Protein AF-A0A0F8X954-F1 (afdb_monomer_lite)

Organism: NCBI:txid412755

Secondary structure (DSSP, 8-state):
-EEEEEEEEEETTEEEEEEEEEETT-TTSPPEEEEEEE--TT-TTHHHHHHHHHHHHHHHT---SSS--GGGTTT-EE--EEEEEESSTTS--EEEEEEPPPPGGGS--

Foldseek 3Di:
DWFWQWDWDDDPNWIWIWIWIDDPPCNPDHTATDIQTADDPPRPCHVVSVQSNVLVCVQQVFDQPVHGDSVSRGGGDGDWDWDWDDPPPPPPDIHTDTDGDHDPVPPVD

Structure (mmCIF, N/CA/C/O backbone):
data_AF-A0A0F8X954-F1
#
_entry.id   AF-A0A0F8X954-F1
#
loop_
_atom_site.group_PDB
_atom_site.id
_atom_site.type_symbol
_atom_site.label_atom_id
_atom_site.label_alt_id
_atom_site.label_comp_id
_atom_site.label_asym_id
_atom_site.label_entity_id
_atom_site.label_seq_id
_atom_site.pdbx_PDB_ins_code
_atom_site.Cartn_x
_atom_site.Cartn_y
_atom_site.Cartn_z
_atom_site.occupancy
_atom_site.B_iso_or_equiv
_atom_site.auth_seq_id
_atom_site.auth_comp_id
_atom_site.auth_asym_id
_atom_site.auth_atom_id
_atom_site.pdbx_PDB_model_num
ATOM 1 N N . LEU A 1 1 ? -5.520 -5.648 13.813 1.00 54.00 1 LEU A N 1
ATOM 2 C CA . LEU A 1 1 ? -4.819 -6.390 12.730 1.00 54.00 1 LEU A CA 1
ATOM 3 C C . LEU A 1 1 ? -5.342 -5.888 11.392 1.00 54.00 1 LEU A C 1
ATOM 5 O O . LEU A 1 1 ? -6.480 -5.471 11.356 1.00 54.00 1 LEU A O 1
ATOM 9 N N . CYS A 1 2 ? -4.530 -5.833 10.343 1.00 60.03 2 CYS A N 1
ATOM 10 C CA . CYS A 1 2 ? -4.892 -5.140 9.099 1.00 60.03 2 CYS A CA 1
ATOM 11 C C . CYS A 1 2 ? -5.534 -6.096 8.075 1.00 60.03 2 CYS A C 1
ATOM 13 O O . CYS A 1 2 ? -4.891 -7.093 7.783 1.00 60.03 2 CYS A O 1
ATOM 15 N N . ILE A 1 3 ? -6.732 -5.825 7.535 1.00 65.00 3 ILE A N 1
ATOM 16 C CA . ILE A 1 3 ? -7.341 -6.598 6.422 1.00 65.00 3 ILE A CA 1
ATOM 17 C C . ILE A 1 3 ? -7.280 -5.761 5.147 1.00 65.00 3 ILE A C 1
ATOM 19 O O . ILE A 1 3 ? -7.726 -4.618 5.174 1.00 65.00 3 ILE A O 1
ATOM 23 N N . ILE A 1 4 ? -6.743 -6.310 4.051 1.00 71.69 4 ILE A N 1
ATOM 24 C CA . ILE A 1 4 ? -6.594 -5.575 2.788 1.00 71.69 4 ILE A CA 1
ATOM 25 C C . ILE A 1 4 ? -7.704 -5.915 1.783 1.00 71.69 4 ILE A C 1
ATOM 27 O O . ILE A 1 4 ? -7.998 -7.083 1.536 1.00 71.69 4 ILE A O 1
ATOM 31 N N . VAL A 1 5 ? -8.233 -4.881 1.122 1.00 71.69 5 VAL A N 1
ATOM 32 C CA . VAL A 1 5 ? -8.852 -4.953 -0.216 1.00 71.69 5 VAL A CA 1
ATOM 33 C C . VAL A 1 5 ? -7.990 -4.148 -1.191 1.00 71.69 5 VAL A C 1
ATOM 35 O O . VAL A 1 5 ? -7.633 -3.014 -0.872 1.00 71.69 5 VAL A O 1
ATOM 38 N N . ALA A 1 6 ? -7.653 -4.702 -2.362 1.00 68.75 6 ALA A N 1
ATOM 39 C CA . ALA A 1 6 ? -6.751 -4.068 -3.327 1.00 68.75 6 ALA A CA 1
ATOM 40 C C . ALA A 1 6 ? -7.388 -3.853 -4.708 1.00 68.75 6 ALA A C 1
ATOM 42 O O . ALA A 1 6 ? -8.184 -4.668 -5.170 1.00 68.75 6 ALA A O 1
ATOM 43 N N . LYS A 1 7 ? -7.004 -2.767 -5.388 1.00 79.31 7 LYS A N 1
ATOM 44 C CA . LYS A 1 7 ? -7.282 -2.553 -6.817 1.00 79.31 7 LYS A CA 1
ATOM 45 C C . LYS A 1 7 ? -6.129 -1.824 -7.502 1.00 79.31 7 LYS A C 1
ATOM 47 O O . LYS A 1 7 ? -5.473 -0.985 -6.878 1.00 79.31 7 LYS A O 1
ATOM 52 N N . MET A 1 8 ? -5.937 -2.085 -8.794 1.00 75.88 8 MET A N 1
ATOM 53 C CA . MET A 1 8 ? -5.045 -1.270 -9.620 1.00 75.88 8 MET A CA 1
ATOM 54 C C . MET A 1 8 ? -5.617 0.138 -9.787 1.00 75.88 8 MET A C 1
ATOM 56 O O . MET A 1 8 ? -6.816 0.328 -10.000 1.00 75.88 8 MET A O 1
ATOM 60 N N . ASN A 1 9 ? -4.741 1.126 -9.674 1.00 75.81 9 ASN A N 1
ATOM 61 C CA . ASN A 1 9 ? -5.052 2.527 -9.875 1.00 75.81 9 ASN A CA 1
ATOM 62 C C . ASN A 1 9 ? -4.004 3.137 -10.805 1.00 75.81 9 ASN A C 1
ATOM 64 O O . ASN A 1 9 ? -2.822 3.211 -10.460 1.00 75.81 9 ASN A O 1
ATOM 68 N N . GLU A 1 10 ? -4.464 3.575 -11.971 1.00 71.31 10 GLU A N 1
ATOM 69 C CA . GLU A 1 10 ? -3.657 4.247 -12.980 1.00 71.31 10 GLU A CA 1
ATOM 70 C C . GLU A 1 10 ? -4.127 5.694 -13.096 1.00 71.31 10 GLU A C 1
ATOM 72 O O . GLU A 1 10 ? -5.293 5.970 -13.384 1.00 71.31 10 GLU A O 1
ATOM 77 N N . LYS A 1 11 ? -3.222 6.632 -12.823 1.00 72.12 11 LYS A N 1
ATOM 78 C CA . LYS A 1 11 ? -3.490 8.061 -12.973 1.00 72.12 11 LYS A CA 1
ATOM 79 C C . LYS A 1 11 ? -2.262 8.721 -13.576 1.00 72.12 11 LYS A C 1
ATOM 81 O O . LYS A 1 11 ? -1.189 8.644 -12.990 1.00 72.12 11 LYS A O 1
ATOM 86 N N . GLU A 1 12 ? -2.429 9.371 -14.729 1.00 62.06 12 GLU A N 1
ATOM 87 C CA . GLU A 1 12 ? -1.361 10.143 -15.390 1.00 62.06 12 GLU A CA 1
ATOM 88 C C . GLU A 1 12 ? -0.082 9.312 -15.644 1.00 62.06 12 GLU A C 1
ATOM 90 O O . GLU A 1 12 ? 1.025 9.777 -15.391 1.00 62.06 12 GLU A O 1
ATOM 95 N N . GLY A 1 13 ? -0.224 8.052 -16.079 1.00 65.38 13 GLY A N 1
ATOM 96 C CA . GLY A 1 13 ? 0.909 7.143 -16.323 1.00 65.38 13 GLY A CA 1
ATOM 97 C C . GLY A 1 13 ? 1.588 6.599 -15.058 1.00 65.38 13 GLY A C 1
ATOM 98 O O . GLY A 1 13 ? 2.560 5.857 -15.151 1.00 65.38 13 GLY A O 1
ATOM 99 N N . LYS A 1 14 ? 1.087 6.939 -13.861 1.00 73.38 14 LYS A N 1
ATOM 100 C CA . LYS A 1 14 ? 1.558 6.374 -12.593 1.00 73.38 14 LYS A CA 1
ATOM 101 C C . LYS A 1 14 ? 0.716 5.162 -12.228 1.00 73.38 14 LYS A C 1
ATOM 103 O O . LYS A 1 14 ? -0.502 5.276 -12.065 1.00 73.38 14 LYS A O 1
ATOM 108 N N . HIS A 1 15 ? 1.380 4.029 -12.031 1.00 83.25 15 HIS A N 1
ATOM 109 C CA . HIS A 1 15 ? 0.751 2.805 -11.554 1.00 83.25 15 HIS A CA 1
ATOM 110 C C . HIS A 1 15 ? 0.862 2.714 -10.033 1.00 83.25 15 HIS A C 1
ATOM 112 O O . HIS A 1 15 ? 1.917 2.933 -9.439 1.00 83.25 15 HIS A O 1
ATOM 118 N N . SER A 1 16 ? -0.253 2.401 -9.384 1.00 88.12 16 SER A N 1
ATOM 119 C CA . SER A 1 16 ? -0.295 2.178 -7.944 1.00 88.12 16 SER A CA 1
ATOM 120 C C . SER A 1 16 ? -1.288 1.083 -7.594 1.00 88.12 16 SER A C 1
ATOM 122 O O . SER A 1 16 ? -2.310 0.923 -8.262 1.00 88.12 16 SER A O 1
ATOM 124 N N . ILE A 1 17 ? -1.010 0.357 -6.518 1.00 88.44 17 ILE A N 1
ATOM 125 C CA . ILE A 1 17 ? -1.970 -0.558 -5.905 1.00 88.44 17 ILE A CA 1
ATOM 126 C C . ILE A 1 17 ? -2.625 0.200 -4.755 1.00 88.44 17 ILE A C 1
ATOM 128 O O . ILE A 1 17 ? -1.967 0.538 -3.769 1.00 88.44 17 ILE A O 1
ATOM 132 N N . MET A 1 18 ? -3.914 0.501 -4.887 1.00 89.75 18 MET A N 1
ATOM 133 C CA . MET A 1 18 ? -4.685 1.097 -3.800 1.00 89.75 18 MET A CA 1
ATOM 134 C C . MET A 1 18 ? -5.133 -0.017 -2.864 1.00 89.75 18 MET A C 1
ATOM 136 O O . MET A 1 18 ? -5.881 -0.897 -3.287 1.00 89.75 18 MET A O 1
ATOM 140 N N . THR A 1 19 ? -4.713 0.051 -1.604 1.00 88.56 19 THR A N 1
ATOM 141 C CA . THR A 1 19 ? -5.132 -0.859 -0.543 1.00 88.56 19 THR A CA 1
ATOM 142 C C . THR A 1 19 ? -6.009 -0.138 0.476 1.00 88.56 19 THR A C 1
ATOM 144 O O . THR A 1 19 ? -5.709 0.969 0.929 1.00 88.56 19 THR A O 1
ATOM 147 N N . VAL A 1 20 ? -7.128 -0.764 0.827 1.00 89.62 20 VAL A N 1
ATOM 148 C CA . VAL A 1 20 ? -7.987 -0.354 1.942 1.00 89.62 20 VAL A CA 1
ATOM 149 C C . VAL A 1 20 ? -7.688 -1.291 3.092 1.00 89.62 20 VAL A C 1
ATOM 151 O O . VAL A 1 20 ? -7.836 -2.499 2.933 1.00 89.62 20 VAL A O 1
ATOM 154 N N . ILE A 1 21 ? -7.223 -0.731 4.204 1.00 90.31 21 ILE A N 1
ATOM 155 C CA . ILE A 1 21 ? -6.771 -1.478 5.370 1.00 90.31 21 ILE A CA 1
ATOM 156 C C . ILE A 1 21 ? -7.736 -1.250 6.531 1.00 90.31 21 ILE A C 1
ATOM 158 O O . ILE A 1 21 ? -7.875 -0.127 7.015 1.00 90.31 21 ILE A O 1
ATOM 162 N N . GLU A 1 22 ? -8.363 -2.321 7.001 1.00 89.94 22 GLU A N 1
ATOM 163 C CA . GLU A 1 22 ? -9.264 -2.291 8.161 1.00 89.94 22 GLU A CA 1
ATOM 164 C C . GLU A 1 22 ? -8.524 -2.678 9.441 1.00 89.94 22 GLU A C 1
ATOM 166 O O . GLU A 1 22 ? -7.665 -3.560 9.408 1.00 89.94 22 GLU A O 1
ATOM 171 N N . VAL A 1 23 ? -8.862 -2.064 10.578 1.00 87.38 23 VAL A N 1
ATOM 172 C CA . VAL A 1 23 ? -8.281 -2.413 11.883 1.00 87.38 23 VAL A CA 1
ATOM 173 C C . VAL A 1 23 ? -9.179 -3.432 12.589 1.00 87.38 23 VAL A C 1
ATOM 175 O O . VAL A 1 23 ? -10.170 -3.094 13.222 1.00 87.38 23 VAL A O 1
ATOM 178 N N . GLU A 1 24 ? -8.815 -4.710 12.504 1.00 84.75 24 GLU A N 1
ATOM 179 C CA . GLU A 1 24 ? -9.508 -5.794 13.207 1.00 84.75 24 GLU A CA 1
ATOM 180 C C . GLU A 1 24 ? -9.569 -5.514 14.710 1.00 84.75 24 GLU A C 1
ATOM 182 O O . GLU A 1 24 ? -8.535 -5.242 15.332 1.00 84.75 24 GLU A O 1
ATOM 187 N N . GLY A 1 25 ? -10.775 -5.662 15.262 1.00 85.50 25 GLY A N 1
ATOM 188 C CA . GLY A 1 25 ? -11.102 -5.408 16.663 1.00 85.50 25 GLY A CA 1
ATOM 189 C C . GLY A 1 25 ? -11.654 -4.006 16.920 1.00 85.50 25 GLY A C 1
ATOM 190 O O . GLY A 1 25 ? -12.270 -3.805 17.957 1.00 85.50 25 GLY A O 1
ATOM 191 N N . GLU A 1 26 ? -11.503 -3.081 15.969 1.00 86.06 26 GLU A N 1
ATOM 192 C CA . GLU A 1 26 ? -11.854 -1.666 16.123 1.00 86.06 26 GLU A CA 1
ATOM 193 C C . GLU A 1 26 ? -12.811 -1.221 14.995 1.00 86.06 26 GLU A C 1
ATOM 195 O O . GLU A 1 26 ? -12.395 -0.524 14.068 1.00 86.06 26 GLU A O 1
ATOM 200 N N . PRO A 1 27 ? -14.095 -1.633 15.024 1.00 81.50 27 PRO A N 1
ATOM 201 C CA . PRO A 1 27 ? -15.047 -1.371 13.935 1.00 81.50 27 PRO A CA 1
ATOM 202 C C . PRO A 1 27 ? -15.377 0.117 13.747 1.00 81.50 27 PRO A C 1
ATOM 204 O O . PRO A 1 27 ? -15.833 0.513 12.678 1.00 81.50 27 PRO A O 1
ATOM 207 N N . ASP A 1 28 ? -15.143 0.935 14.775 1.00 84.88 28 ASP A N 1
ATOM 208 C CA . ASP A 1 28 ? -15.412 2.375 14.763 1.00 84.88 28 ASP A CA 1
ATOM 209 C C . ASP A 1 28 ? -14.233 3.198 14.210 1.00 84.88 28 ASP A C 1
ATOM 211 O O . ASP A 1 28 ? -14.340 4.415 14.034 1.00 84.88 28 ASP A O 1
ATOM 215 N N . VAL A 1 29 ? -13.092 2.558 13.929 1.00 83.06 29 VAL A N 1
ATOM 216 C CA . VAL A 1 29 ? -11.922 3.227 13.355 1.00 83.06 29 VAL A CA 1
ATOM 217 C C . VAL A 1 29 ? -12.062 3.299 11.839 1.00 83.06 29 VAL A C 1
ATOM 219 O O . VAL A 1 29 ? -12.313 2.307 11.161 1.00 83.06 29 VAL A O 1
ATOM 222 N N . ALA A 1 30 ? -11.849 4.496 11.292 1.00 84.12 30 ALA A N 1
ATOM 223 C CA . ALA A 1 30 ? -11.856 4.703 9.852 1.00 84.12 30 ALA A CA 1
ATOM 224 C C . ALA A 1 30 ? -10.790 3.845 9.152 1.00 84.12 30 ALA A C 1
ATOM 226 O O . ALA A 1 30 ? -9.636 3.781 9.589 1.00 84.12 30 ALA A O 1
ATOM 227 N N . ASN A 1 31 ? -11.170 3.260 8.016 1.00 87.38 31 ASN A N 1
ATOM 228 C CA . ASN A 1 31 ? -10.257 2.493 7.178 1.00 87.38 31 ASN A CA 1
ATOM 229 C C . ASN A 1 31 ? -9.054 3.337 6.742 1.00 87.38 31 ASN A C 1
ATOM 231 O O . ASN A 1 31 ? -9.169 4.516 6.391 1.00 87.38 31 ASN A O 1
ATOM 235 N N . VAL A 1 32 ? -7.888 2.701 6.716 1.00 88.25 32 VAL A N 1
ATOM 236 C CA . VAL A 1 32 ? -6.638 3.320 6.287 1.00 88.25 32 VAL A CA 1
ATOM 237 C C . VAL A 1 32 ? -6.469 3.099 4.789 1.00 88.25 32 VAL A C 1
ATOM 239 O O . VAL A 1 32 ? -6.324 1.974 4.318 1.00 88.25 32 VAL A O 1
ATOM 242 N N . PHE A 1 33 ? -6.478 4.193 4.031 1.00 88.19 33 PHE A N 1
ATOM 243 C CA . PHE A 1 33 ? -6.220 4.174 2.592 1.00 88.19 33 PHE A CA 1
ATOM 244 C C . PHE A 1 33 ? -4.724 4.316 2.326 1.00 88.19 33 PHE A C 1
ATOM 246 O O . PHE A 1 33 ? -4.143 5.388 2.555 1.00 88.19 33 PHE A O 1
ATOM 253 N N . ASN A 1 34 ? -4.127 3.250 1.802 1.00 89.81 34 ASN A N 1
ATOM 254 C CA . ASN A 1 34 ? -2.719 3.183 1.449 1.00 89.81 34 ASN A CA 1
ATOM 255 C C . ASN A 1 34 ? -2.547 2.991 -0.065 1.00 89.81 34 ASN A C 1
ATOM 257 O O . ASN A 1 34 ? -3.345 2.326 -0.720 1.00 89.81 34 ASN A O 1
ATOM 261 N N . TYR A 1 35 ? -1.508 3.601 -0.629 1.00 89.88 35 TYR A N 1
ATOM 262 C CA . TYR A 1 35 ? -1.209 3.537 -2.058 1.00 89.88 35 TYR A CA 1
ATOM 263 C C . TYR A 1 35 ? 0.223 3.056 -2.231 1.00 89.88 35 TYR A C 1
ATOM 265 O O . TYR A 1 35 ? 1.166 3.745 -1.847 1.00 89.88 35 TYR A O 1
ATOM 273 N N . ILE A 1 36 ? 0.383 1.872 -2.807 1.00 91.00 36 ILE A N 1
ATOM 274 C CA . ILE A 1 36 ? 1.691 1.293 -3.098 1.00 91.00 36 ILE A CA 1
ATOM 275 C C . ILE A 1 36 ? 2.075 1.758 -4.496 1.00 91.00 36 ILE A C 1
ATOM 277 O O . ILE A 1 36 ? 1.487 1.305 -5.477 1.00 91.00 36 ILE A O 1
ATOM 281 N N . GLY A 1 37 ? 3.006 2.705 -4.586 1.00 90.00 37 GLY A N 1
ATOM 282 C CA . GLY A 1 37 ? 3.524 3.168 -5.871 1.00 90.00 37 GLY A CA 1
ATOM 283 C C . GLY A 1 37 ? 4.326 2.066 -6.559 1.00 90.00 37 GLY A C 1
ATOM 284 O O . GLY A 1 37 ? 5.188 1.455 -5.932 1.00 90.00 37 GLY A O 1
ATOM 285 N N . LEU A 1 38 ? 4.048 1.827 -7.838 1.00 88.62 38 LEU A N 1
ATOM 286 C CA . LEU A 1 38 ? 4.817 0.917 -8.678 1.00 88.62 38 LEU A CA 1
ATOM 287 C C . LEU A 1 38 ? 5.705 1.733 -9.626 1.00 88.62 38 LEU A C 1
ATOM 289 O O . LEU A 1 38 ? 5.259 2.777 -10.115 1.00 88.62 38 LEU A O 1
ATOM 293 N N . PRO A 1 39 ? 6.951 1.294 -9.866 1.00 87.38 39 PRO A N 1
ATOM 294 C CA . PRO A 1 39 ? 7.840 1.972 -10.798 1.00 87.38 39 PRO A CA 1
ATOM 295 C C . PRO A 1 39 ? 7.314 1.872 -12.237 1.00 87.38 39 PRO A C 1
ATOM 297 O O . PRO A 1 39 ? 6.862 0.808 -12.659 1.00 87.38 39 PRO A O 1
ATOM 300 N N . GLY A 1 40 ? 7.379 2.981 -12.975 1.00 82.94 40 GLY A N 1
ATOM 301 C CA . GLY A 1 40 ? 7.236 3.006 -14.438 1.00 82.94 40 GLY A CA 1
ATOM 302 C C . GLY A 1 40 ? 8.589 2.871 -15.150 1.00 82.94 40 GLY A C 1
ATOM 303 O O . GLY A 1 40 ? 9.628 2.868 -14.493 1.00 82.94 40 GLY A O 1
ATOM 304 N N . GLU A 1 41 ? 8.587 2.781 -16.486 1.00 79.19 41 GLU A N 1
ATOM 305 C CA . GLU A 1 41 ? 9.818 2.611 -17.288 1.00 79.19 41 GLU A CA 1
ATOM 306 C C . GLU A 1 41 ? 10.832 3.758 -17.108 1.00 79.19 41 GLU A C 1
ATOM 308 O O . GLU A 1 41 ? 12.028 3.495 -17.027 1.00 79.19 41 GLU A O 1
ATOM 313 N N . ASP A 1 42 ? 10.359 4.999 -16.956 1.00 83.06 42 ASP A N 1
ATOM 314 C CA . ASP A 1 42 ? 11.196 6.205 -16.830 1.00 83.06 42 ASP A CA 1
ATOM 315 C C . ASP A 1 42 ? 11.198 6.799 -15.404 1.00 83.06 42 ASP A C 1
ATOM 317 O O . ASP A 1 42 ? 11.330 8.006 -15.216 1.00 83.06 42 ASP A O 1
ATOM 321 N N . ASP A 1 43 ? 10.979 5.972 -14.378 1.00 82.56 43 ASP A N 1
ATOM 322 C CA . ASP A 1 43 ? 10.793 6.435 -12.999 1.00 82.56 43 ASP A CA 1
ATOM 323 C C . ASP A 1 43 ? 12.127 6.632 -12.263 1.00 82.56 43 ASP A C 1
ATOM 325 O O . ASP A 1 43 ? 12.768 5.689 -11.802 1.00 82.56 43 ASP A O 1
ATOM 329 N N . ASP A 1 44 ? 12.517 7.886 -12.077 1.00 87.12 44 ASP A N 1
ATOM 330 C CA . ASP A 1 44 ? 13.709 8.324 -11.349 1.00 87.12 44 ASP A CA 1
ATOM 331 C C . ASP A 1 44 ? 13.682 7.977 -9.846 1.00 87.12 44 ASP A C 1
ATOM 333 O O . ASP A 1 44 ? 14.709 8.042 -9.169 1.00 87.12 44 ASP A O 1
ATOM 337 N N . GLN A 1 45 ? 12.538 7.521 -9.321 1.00 89.12 45 GLN A N 1
ATOM 338 C CA . GLN A 1 45 ? 12.399 6.972 -7.968 1.00 89.12 45 GLN A CA 1
ATOM 339 C C . GLN A 1 45 ? 12.103 5.464 -7.958 1.00 89.12 45 GLN A C 1
ATOM 341 O O . GLN A 1 45 ? 11.593 4.944 -6.957 1.00 89.12 45 GLN A O 1
ATOM 346 N N . ALA A 1 46 ? 12.410 4.748 -9.046 1.00 89.00 46 ALA A N 1
ATOM 347 C CA . ALA A 1 46 ? 12.050 3.343 -9.204 1.00 89.00 46 ALA A CA 1
ATOM 348 C C . ALA A 1 46 ? 12.535 2.453 -8.050 1.00 89.00 46 ALA A C 1
ATOM 350 O O . ALA A 1 46 ? 11.748 1.690 -7.488 1.00 89.00 46 ALA A O 1
ATOM 351 N N . GLU A 1 47 ? 13.805 2.578 -7.656 1.00 89.25 47 GLU A N 1
ATOM 352 C CA . GLU A 1 47 ? 14.401 1.768 -6.585 1.00 89.25 47 GLU A CA 1
ATOM 353 C C . GLU A 1 47 ? 13.710 1.997 -5.238 1.00 89.25 47 GLU A C 1
ATOM 355 O O . GLU A 1 47 ? 13.388 1.044 -4.526 1.00 89.25 47 GLU A O 1
ATOM 360 N N . PHE A 1 48 ? 13.416 3.257 -4.913 1.00 89.75 48 PHE A N 1
ATOM 361 C CA . PHE A 1 48 ? 12.748 3.621 -3.669 1.00 89.75 48 PHE A CA 1
ATOM 362 C C . PHE A 1 48 ? 11.301 3.114 -3.627 1.00 89.75 48 PHE A C 1
ATOM 364 O O . PHE A 1 48 ? 10.875 2.530 -2.627 1.00 89.75 48 PHE A O 1
ATOM 371 N N . LYS A 1 49 ? 10.543 3.271 -4.720 1.00 90.88 49 LYS A N 1
ATOM 372 C CA . LYS A 1 49 ? 9.175 2.735 -4.822 1.00 90.88 49 LYS A CA 1
ATOM 373 C C . LYS A 1 49 ? 9.165 1.218 -4.713 1.00 90.88 49 LYS A C 1
ATOM 375 O O . LYS A 1 49 ? 8.358 0.664 -3.968 1.00 90.88 49 LYS A O 1
ATOM 380 N N . LEU A 1 50 ? 10.098 0.552 -5.390 1.00 90.12 50 LEU A N 1
ATOM 381 C CA . LEU A 1 50 ? 10.244 -0.895 -5.316 1.00 90.12 50 LEU A CA 1
ATOM 382 C C . LEU A 1 50 ? 10.603 -1.350 -3.894 1.00 90.12 50 LEU A C 1
ATOM 384 O O . LEU A 1 50 ? 10.056 -2.345 -3.425 1.00 90.12 50 LEU A O 1
ATOM 388 N N . LEU A 1 51 ? 11.472 -0.625 -3.184 1.00 91.25 51 LEU A N 1
ATOM 389 C CA . LEU A 1 51 ? 11.799 -0.904 -1.784 1.00 91.25 51 LEU A CA 1
ATOM 390 C C . LEU A 1 51 ? 10.563 -0.803 -0.880 1.00 91.25 51 LEU A C 1
ATOM 392 O O . LEU A 1 51 ? 10.288 -1.723 -0.109 1.00 91.25 51 LEU A O 1
ATOM 396 N N . LEU A 1 52 ? 9.789 0.280 -0.991 1.00 91.69 52 LEU A N 1
ATOM 397 C CA . LEU A 1 52 ? 8.561 0.454 -0.209 1.00 91.69 52 LEU A CA 1
ATOM 398 C C . LEU A 1 52 ? 7.517 -0.622 -0.529 1.00 91.69 52 LEU A C 1
ATOM 400 O O . LEU A 1 52 ? 6.882 -1.151 0.386 1.00 91.69 52 LEU A O 1
ATOM 404 N N . ALA A 1 53 ? 7.370 -0.984 -1.805 1.00 91.94 53 ALA A N 1
ATOM 405 C CA . ALA A 1 53 ? 6.495 -2.069 -2.230 1.00 91.94 53 ALA A CA 1
ATOM 406 C C . ALA A 1 53 ? 6.937 -3.410 -1.621 1.00 91.94 53 ALA A C 1
ATOM 408 O O . ALA A 1 53 ? 6.128 -4.089 -0.993 1.00 91.94 53 ALA A O 1
ATOM 409 N N . LYS A 1 54 ? 8.233 -3.746 -1.695 1.00 91.56 54 LYS A N 1
ATOM 410 C CA . LYS A 1 54 ? 8.807 -4.956 -1.079 1.00 91.56 54 LYS A CA 1
ATOM 411 C C . LYS A 1 54 ? 8.565 -5.011 0.429 1.00 91.56 54 LYS A C 1
ATOM 413 O O . LYS A 1 54 ? 8.162 -6.058 0.932 1.00 91.56 54 LYS A O 1
ATOM 418 N N . ARG A 1 55 ? 8.769 -3.899 1.145 1.00 93.19 55 ARG A N 1
ATOM 419 C CA . ARG A 1 55 ? 8.475 -3.784 2.586 1.00 93.19 55 ARG A CA 1
ATOM 420 C C . ARG A 1 55 ? 7.007 -4.076 2.883 1.00 93.19 55 ARG A C 1
ATOM 422 O O . ARG A 1 55 ? 6.709 -4.872 3.771 1.00 93.19 55 ARG A O 1
ATOM 429 N N . PHE A 1 56 ? 6.095 -3.487 2.108 1.00 93.19 56 PHE A N 1
ATOM 430 C CA . PHE A 1 56 ? 4.664 -3.742 2.253 1.00 93.19 56 PHE A CA 1
ATOM 431 C C . PHE A 1 56 ? 4.331 -5.219 2.009 1.00 93.19 56 PHE A C 1
ATOM 433 O O . PHE A 1 56 ? 3.693 -5.852 2.847 1.00 93.19 56 PHE A O 1
ATOM 440 N N . PHE A 1 57 ? 4.783 -5.790 0.892 1.00 92.75 57 PHE A N 1
ATOM 441 C CA . PHE A 1 57 ? 4.488 -7.181 0.546 1.00 92.75 57 PHE A CA 1
ATOM 442 C C . PHE A 1 57 ? 5.029 -8.145 1.599 1.00 92.75 57 PHE A C 1
ATOM 444 O O . PHE A 1 57 ? 4.300 -9.020 2.057 1.00 92.75 57 PHE A O 1
ATOM 451 N N . ASN A 1 58 ? 6.255 -7.922 2.076 1.00 92.44 58 ASN A N 1
ATOM 452 C CA . ASN A 1 58 ? 6.838 -8.719 3.146 1.00 92.44 58 ASN A CA 1
ATOM 453 C C . ASN A 1 58 ? 6.021 -8.640 4.445 1.00 92.44 58 ASN A C 1
ATOM 455 O O . ASN A 1 58 ? 5.695 -9.674 5.024 1.00 92.44 58 ASN A O 1
ATOM 459 N N . GLN A 1 59 ? 5.633 -7.435 4.870 1.00 92.69 59 GLN A N 1
ATOM 460 C CA . GLN A 1 59 ? 4.864 -7.236 6.099 1.00 92.69 5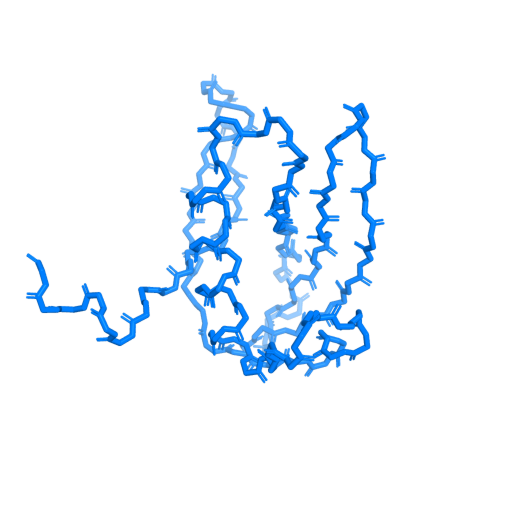9 GLN A CA 1
ATOM 461 C C . GLN A 1 59 ? 3.500 -7.940 6.071 1.00 92.69 59 GLN A C 1
ATOM 463 O O . GLN A 1 59 ? 3.042 -8.417 7.109 1.00 92.69 59 GLN A O 1
ATOM 468 N N . PHE A 1 60 ? 2.863 -8.009 4.901 1.00 92.12 60 PHE A N 1
ATOM 469 C CA . PHE A 1 60 ? 1.565 -8.661 4.708 1.00 92.12 60 PHE A CA 1
ATOM 470 C C . PHE A 1 60 ? 1.650 -10.107 4.208 1.00 92.12 60 PHE A C 1
ATOM 472 O O . PHE A 1 60 ? 0.608 -10.717 3.982 1.00 92.12 60 PHE A O 1
ATOM 479 N N . GLY A 1 61 ? 2.855 -10.672 4.070 1.00 91.56 61 GLY A N 1
ATOM 480 C CA . GLY A 1 61 ? 3.049 -12.051 3.614 1.00 91.56 61 GLY A CA 1
ATOM 481 C C . GLY A 1 61 ? 2.660 -12.286 2.150 1.00 91.56 61 GLY A C 1
ATOM 482 O O . GLY A 1 61 ? 2.258 -13.388 1.795 1.00 91.56 61 GLY A O 1
ATOM 483 N N . ILE A 1 62 ? 2.753 -11.257 1.309 1.00 91.62 62 ILE A N 1
ATOM 484 C CA . ILE A 1 62 ? 2.445 -11.318 -0.123 1.00 91.62 62 ILE A CA 1
ATOM 485 C C . ILE A 1 62 ? 3.705 -11.767 -0.869 1.00 91.62 62 ILE A C 1
ATOM 487 O O . ILE A 1 62 ? 4.733 -11.087 -0.849 1.00 91.62 62 ILE A O 1
ATOM 491 N N . GLU A 1 63 ? 3.636 -12.927 -1.520 1.00 89.12 63 GLU A N 1
ATOM 492 C CA . GLU A 1 63 ? 4.768 -13.499 -2.252 1.00 89.12 63 GLU A CA 1
ATOM 493 C C . GLU A 1 63 ? 4.983 -12.822 -3.610 1.00 89.12 63 GLU A C 1
ATOM 495 O O . GLU A 1 63 ? 4.059 -12.719 -4.416 1.00 89.12 63 GLU A O 1
ATOM 500 N N . MET A 1 64 ? 6.232 -12.434 -3.887 1.00 84.69 64 MET A N 1
ATOM 501 C CA . MET A 1 64 ? 6.647 -11.819 -5.151 1.00 84.69 64 MET A CA 1
ATOM 502 C C . MET A 1 64 ? 7.253 -12.861 -6.106 1.00 84.69 64 MET A C 1
ATOM 504 O O . MET A 1 64 ? 8.466 -12.886 -6.323 1.00 84.69 64 MET A O 1
ATOM 508 N N . ASN A 1 65 ? 6.431 -13.738 -6.678 1.00 80.19 65 ASN A N 1
ATOM 509 C CA . ASN A 1 65 ? 6.893 -14.766 -7.619 1.00 80.19 65 ASN A CA 1
ATOM 510 C C . ASN A 1 65 ? 6.779 -14.251 -9.066 1.00 80.19 65 ASN A C 1
ATOM 512 O O . ASN A 1 65 ? 5.821 -14.565 -9.761 1.00 80.19 65 ASN A O 1
ATOM 516 N N . ASN A 1 66 ? 7.761 -13.458 -9.519 1.00 79.81 66 ASN A N 1
ATOM 517 C CA . ASN A 1 66 ? 7.766 -12.736 -10.813 1.00 79.81 66 ASN A CA 1
ATOM 518 C C . ASN A 1 66 ? 6.712 -11.624 -10.952 1.00 79.81 66 ASN A C 1
ATOM 520 O O . ASN A 1 66 ? 6.368 -11.217 -12.058 1.00 79.81 66 ASN A O 1
ATOM 524 N N . GLY A 1 67 ? 6.218 -11.112 -9.832 1.00 82.50 67 GLY A N 1
ATOM 52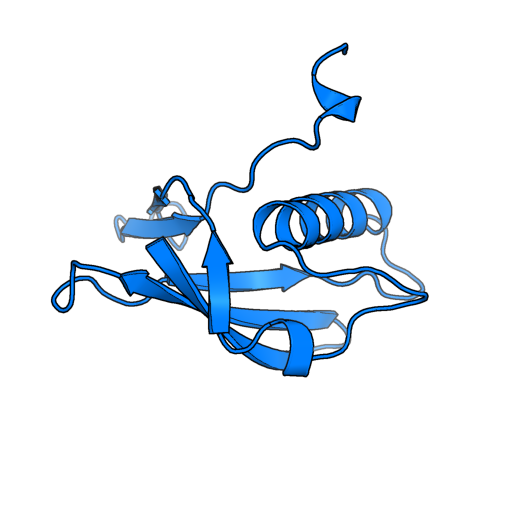5 C CA . GLY A 1 67 ? 5.170 -10.103 -9.796 1.00 82.50 67 GLY A CA 1
ATOM 526 C C . GLY A 1 67 ? 4.313 -10.285 -8.557 1.00 82.50 67 GLY A C 1
ATOM 527 O O . GLY A 1 67 ? 4.647 -11.084 -7.681 1.00 82.50 67 GLY 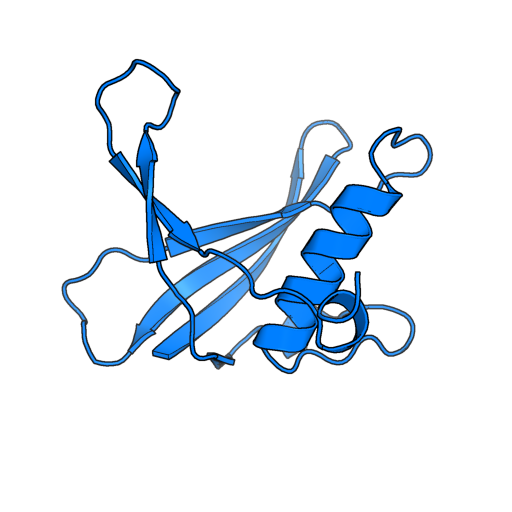A O 1
ATOM 528 N N . VAL A 1 68 ? 3.227 -9.528 -8.494 1.00 87.00 68 VAL A N 1
ATOM 529 C CA . VAL A 1 68 ? 2.184 -9.676 -7.481 1.00 87.00 68 VAL A CA 1
ATOM 530 C C . VAL A 1 68 ? 0.832 -9.645 -8.179 1.00 87.00 68 VAL A C 1
ATOM 532 O O . VAL A 1 68 ? 0.611 -8.827 -9.070 1.00 87.00 68 VAL A O 1
ATOM 535 N N . GLU A 1 69 ? -0.063 -10.522 -7.756 1.00 88.31 69 GLU A N 1
ATOM 536 C CA . GLU A 1 69 ? -1.448 -10.598 -8.210 1.00 88.31 69 GLU A CA 1
ATOM 537 C C . GLU A 1 69 ? -2.354 -9.943 -7.159 1.00 88.31 69 GLU A C 1
ATOM 539 O O . GLU A 1 69 ? -2.122 -10.065 -5.951 1.00 88.31 69 GLU A O 1
ATOM 544 N N . LEU A 1 70 ? -3.403 -9.234 -7.588 1.00 85.50 70 LEU A N 1
ATOM 545 C CA . LEU A 1 70 ? -4.274 -8.477 -6.675 1.00 85.50 70 LEU A CA 1
ATOM 546 C C . LEU A 1 70 ? -5.000 -9.378 -5.667 1.00 85.50 70 LEU A C 1
ATOM 548 O O . LEU A 1 70 ? -5.262 -8.972 -4.534 1.00 85.50 70 LEU A O 1
ATOM 552 N N . GLU A 1 71 ? -5.301 -10.609 -6.060 1.00 88.44 71 GLU A N 1
ATOM 553 C CA . GLU A 1 71 ? -5.972 -11.615 -5.246 1.00 88.44 71 GLU A CA 1
ATOM 554 C C . GLU A 1 71 ? -5.147 -11.989 -4.011 1.00 88.44 71 GLU A C 1
ATOM 556 O O . GLU A 1 71 ? -5.722 -12.302 -2.972 1.00 88.44 71 GLU A O 1
ATOM 561 N N . GLN A 1 72 ? -3.813 -11.885 -4.082 1.00 87.50 72 GLN A N 1
ATOM 562 C CA . GLN A 1 72 ? -2.924 -12.159 -2.947 1.00 87.50 72 GLN A CA 1
ATOM 563 C C . GLN A 1 72 ? -3.072 -11.122 -1.823 1.00 87.50 72 GLN A C 1
ATOM 565 O O . GLN A 1 72 ? -2.680 -11.371 -0.684 1.00 87.50 72 GLN A O 1
ATOM 570 N N . PHE A 1 73 ? -3.624 -9.944 -2.115 1.00 89.56 73 PHE A N 1
ATOM 571 C CA . PHE A 1 73 ? -3.837 -8.903 -1.114 1.00 89.56 73 PHE A CA 1
ATOM 572 C C . PHE A 1 73 ? -5.120 -9.149 -0.326 1.00 89.56 73 PHE A C 1
ATOM 574 O O . PHE A 1 73 ? -5.172 -8.842 0.862 1.00 89.56 73 PHE A O 1
ATOM 581 N N . VAL A 1 74 ? -6.162 -9.673 -0.974 1.00 86.06 74 VAL A N 1
ATOM 582 C CA . VAL A 1 74 ? -7.494 -9.759 -0.373 1.00 86.06 74 VAL A CA 1
ATOM 583 C C . VAL A 1 74 ? -7.464 -10.685 0.838 1.00 86.06 74 VAL A C 1
ATOM 585 O O . VAL A 1 74 ? -7.170 -11.870 0.732 1.00 86.06 74 VAL A O 1
ATOM 588 N N . GLY A 1 75 ? -7.778 -10.132 2.008 1.00 83.44 75 GLY A N 1
ATOM 589 C CA . GLY A 1 75 ? -7.772 -10.892 3.257 1.00 83.44 75 GLY A CA 1
ATOM 590 C C . GLY A 1 75 ? -6.385 -11.129 3.863 1.00 83.44 75 GLY A C 1
ATOM 591 O O . GLY A 1 75 ? -6.319 -11.745 4.926 1.00 83.44 75 GLY A O 1
ATOM 592 N N . SER A 1 76 ? -5.302 -10.624 3.258 1.00 89.62 76 SER A N 1
ATOM 593 C CA . SER A 1 76 ? -3.960 -10.673 3.853 1.00 89.62 76 SER A CA 1
ATOM 594 C C . SER A 1 76 ? -3.897 -9.859 5.141 1.00 89.62 76 SER A C 1
ATOM 596 O O . SER A 1 76 ? -4.514 -8.795 5.253 1.00 89.62 76 SER A O 1
ATOM 598 N N . ARG A 1 77 ? -3.163 -10.387 6.131 1.00 90.12 77 ARG A N 1
ATOM 599 C CA . ARG A 1 77 ? -3.176 -9.904 7.519 1.00 90.12 77 ARG A CA 1
ATOM 600 C C . ARG A 1 77 ? -1.779 -9.590 8.023 1.00 90.12 77 ARG A C 1
ATOM 602 O O . ARG A 1 77 ? -0.893 -10.433 7.961 1.00 90.12 77 ARG A O 1
ATOM 609 N N . ALA A 1 78 ? -1.619 -8.414 8.625 1.00 90.81 78 ALA A N 1
ATOM 610 C CA . ALA A 1 78 ? -0.374 -8.018 9.275 1.00 90.81 78 ALA A CA 1
ATOM 611 C C . ALA A 1 78 ? -0.599 -7.306 10.610 1.00 90.81 78 ALA A C 1
ATOM 613 O O . ALA A 1 78 ? -1.650 -6.700 10.869 1.00 90.81 78 ALA A O 1
ATOM 614 N N . LYS A 1 79 ? 0.444 -7.333 11.444 1.00 88.62 79 LYS A N 1
ATOM 615 C CA . LYS A 1 79 ? 0.633 -6.334 12.497 1.00 88.62 79 LYS A CA 1
ATOM 616 C C . LYS A 1 79 ? 1.276 -5.109 11.854 1.00 88.62 79 LYS A C 1
ATOM 618 O O . LYS A 1 79 ? 2.297 -5.223 11.180 1.00 88.62 79 LYS A O 1
ATOM 623 N N . GLY A 1 80 ? 0.666 -3.950 12.052 1.00 85.19 80 GLY A N 1
ATOM 624 C CA . GLY A 1 80 ? 1.149 -2.689 11.507 1.00 85.19 80 GLY A CA 1
ATOM 625 C C . GLY A 1 80 ? 1.102 -1.595 12.554 1.00 85.19 80 GLY A C 1
ATOM 626 O O . GLY A 1 80 ? 0.297 -1.653 13.486 1.00 85.19 80 GLY A O 1
ATOM 627 N N . ARG A 1 81 ? 1.984 -0.612 12.395 1.00 88.81 81 ARG A N 1
ATOM 628 C CA . ARG A 1 81 ? 1.966 0.617 13.176 1.00 88.81 81 ARG A CA 1
ATOM 629 C C . ARG A 1 81 ? 1.300 1.699 12.341 1.00 88.81 81 ARG A C 1
ATOM 631 O O . ARG A 1 81 ? 1.721 1.958 11.218 1.00 88.81 81 ARG A O 1
ATOM 638 N N . LEU A 1 82 ? 0.271 2.323 12.898 1.00 88.81 82 LEU A N 1
ATOM 639 C CA . LEU A 1 82 ? -0.326 3.516 12.315 1.00 88.81 82 LEU A CA 1
ATOM 640 C C . LEU A 1 82 ? 0.300 4.749 12.959 1.00 88.81 82 LEU A C 1
ATOM 642 O O . LEU A 1 82 ? 0.508 4.786 14.174 1.00 88.81 82 LEU A O 1
ATOM 646 N N . ILE A 1 83 ? 0.608 5.738 12.133 1.00 90.31 83 ILE A N 1
ATOM 647 C CA . ILE A 1 83 ? 1.031 7.071 12.557 1.00 90.31 83 ILE A CA 1
ATOM 648 C C . ILE A 1 83 ? 0.023 8.094 12.039 1.00 90.31 83 ILE A C 1
ATOM 650 O O . ILE A 1 83 ? -0.694 7.828 11.075 1.00 90.31 83 ILE A O 1
ATOM 654 N N . GLN A 1 84 ? -0.049 9.247 12.696 1.00 89.06 84 GLN A N 1
ATOM 655 C CA . GLN A 1 84 ? -0.857 10.366 12.229 1.00 89.06 84 GLN A CA 1
ATOM 656 C C . GLN A 1 84 ? 0.037 11.368 11.515 1.00 89.06 84 GLN A C 1
ATOM 658 O O . GLN A 1 84 ? 1.047 11.799 12.068 1.00 89.06 84 GLN A O 1
ATOM 663 N N . GLU A 1 85 ? -0.353 11.729 10.300 1.00 87.88 85 GLU A N 1
ATOM 664 C CA . GLU A 1 85 ? 0.333 12.713 9.470 1.00 87.88 85 GLU A CA 1
ATOM 665 C C . GLU A 1 85 ? -0.664 13.751 8.970 1.00 87.88 85 GLU A C 1
ATOM 667 O O . GLU A 1 85 ? -1.847 13.466 8.788 1.00 87.88 85 GLU A O 1
ATOM 672 N N . GLU A 1 86 ? -0.189 14.967 8.751 1.00 87.88 86 GLU A N 1
ATOM 673 C CA . GLU A 1 86 ? -1.013 16.055 8.242 1.00 87.88 86 GLU A CA 1
ATOM 674 C C . GLU A 1 86 ? -1.163 15.953 6.717 1.00 87.88 86 GLU A C 1
ATOM 676 O O . GLU A 1 86 ? -0.177 15.748 6.006 1.00 87.88 86 GLU A O 1
ATOM 681 N N . TYR A 1 87 ? -2.388 16.078 6.194 1.00 79.69 87 TYR A N 1
ATOM 682 C CA . TYR A 1 87 ? -2.658 15.940 4.765 1.00 79.69 87 TYR A CA 1
ATOM 683 C C . TYR A 1 87 ? -3.774 16.870 4.243 1.00 79.69 87 TYR A C 1
ATOM 685 O O . TYR A 1 87 ? -4.932 16.709 4.633 1.00 79.69 87 TYR A O 1
ATOM 693 N N . PRO A 1 88 ? -3.480 17.753 3.264 1.00 78.62 88 PRO A N 1
ATOM 694 C CA . PRO A 1 88 ? -2.140 18.095 2.778 1.00 78.62 88 PRO A CA 1
ATOM 695 C C . PRO A 1 88 ? -1.318 18.792 3.874 1.00 78.62 88 PRO A C 1
ATOM 697 O O . PRO A 1 88 ? -1.883 19.324 4.830 1.00 78.62 88 PRO A O 1
ATOM 700 N N . GLU A 1 89 ? 0.006 18.766 3.753 1.00 79.69 89 GLU A N 1
ATOM 701 C CA . GLU A 1 89 ? 0.914 19.403 4.715 1.00 79.69 89 GLU A CA 1
ATOM 702 C C . GLU A 1 89 ? 0.527 20.878 4.940 1.00 79.69 89 GLU A C 1
ATOM 704 O O . GLU A 1 89 ? 0.301 21.622 3.983 1.00 79.69 89 GLU A O 1
ATOM 709 N N . GLY A 1 90 ? 0.392 21.290 6.203 1.00 83.19 90 GLY A N 1
ATOM 710 C CA . GLY A 1 90 ? -0.031 22.641 6.587 1.00 83.19 90 GLY A CA 1
ATOM 711 C C . GLY A 1 90 ? -1.549 22.899 6.595 1.00 83.19 90 GLY A C 1
ATOM 712 O O . GLY A 1 90 ? -1.960 24.047 6.765 1.00 83.19 90 GLY A O 1
ATOM 713 N N . SER A 1 91 ? -2.398 21.882 6.398 1.00 88.75 91 SER A N 1
ATOM 714 C CA . SER A 1 91 ? -3.870 22.009 6.437 1.00 88.75 91 SER A CA 1
ATOM 715 C C . SER A 1 91 ? -4.517 21.843 7.821 1.00 88.75 91 SER A C 1
ATOM 717 O O . SER A 1 91 ? -5.701 22.137 7.984 1.00 88.75 91 SER A O 1
ATOM 719 N N . GLY A 1 92 ? -3.786 21.329 8.805 1.00 86.12 92 GLY A N 1
ATOM 720 C CA . GLY A 1 92 ? -4.264 20.895 10.118 1.00 86.12 92 GLY A CA 1
ATOM 721 C C . GLY A 1 92 ? -5.078 19.595 10.105 1.00 86.12 92 GLY A C 1
ATOM 722 O O . GLY A 1 92 ? -5.521 19.142 11.161 1.00 86.12 92 GLY A O 1
ATOM 723 N N . LEU A 1 93 ? -5.304 18.986 8.936 1.00 84.06 93 LEU A N 1
ATOM 724 C CA . LEU A 1 93 ? -6.099 17.768 8.798 1.00 84.06 93 LEU A CA 1
ATOM 725 C C . LEU A 1 93 ? -5.213 16.540 8.990 1.00 84.06 93 LEU A C 1
ATOM 727 O O . LEU A 1 93 ? -4.303 16.302 8.203 1.00 84.06 93 LEU A O 1
ATOM 731 N N . LEU A 1 94 ? -5.493 15.740 10.018 1.00 86.06 94 LEU A N 1
ATOM 732 C CA . LEU A 1 94 ? -4.747 14.513 10.286 1.00 86.06 94 LEU A CA 1
ATOM 733 C C . LEU A 1 94 ? -5.320 13.327 9.507 1.00 86.06 94 LEU A C 1
ATOM 735 O O . LEU A 1 94 ? -6.534 13.126 9.433 1.00 86.06 94 LEU A O 1
ATOM 739 N N . LYS A 1 95 ? -4.423 12.496 8.989 1.00 86.38 95 LYS A N 1
ATOM 740 C CA . LYS A 1 95 ? -4.704 11.219 8.345 1.00 86.38 95 LYS A CA 1
ATOM 741 C C . LYS A 1 95 ? -3.913 10.117 9.047 1.00 86.38 95 LYS A C 1
ATOM 743 O O . LYS A 1 95 ? -2.748 10.294 9.387 1.00 86.38 95 LYS A O 1
ATOM 748 N N . ASN A 1 96 ? -4.543 8.956 9.221 1.00 86.94 96 ASN A N 1
ATOM 749 C CA . ASN A 1 96 ? -3.833 7.745 9.619 1.00 86.94 96 ASN A CA 1
ATOM 750 C C . ASN A 1 96 ? -3.061 7.184 8.415 1.00 86.94 96 ASN A C 1
ATOM 752 O O . ASN A 1 96 ? -3.659 6.863 7.383 1.00 86.94 96 ASN A O 1
ATOM 756 N N . THR A 1 97 ? -1.751 7.029 8.572 1.00 88.19 97 THR A N 1
ATOM 757 C CA . THR A 1 97 ? -0.846 6.432 7.586 1.00 88.19 97 THR A CA 1
ATOM 758 C C . THR A 1 97 ? -0.258 5.144 8.156 1.00 88.19 97 THR A C 1
ATOM 760 O O . THR A 1 97 ? 0.119 5.078 9.329 1.00 88.19 97 THR A O 1
ATOM 763 N N . LEU A 1 98 ? -0.172 4.098 7.329 1.00 89.94 98 LEU A N 1
ATOM 764 C CA . LEU A 1 98 ? 0.556 2.886 7.689 1.00 89.94 98 LEU A CA 1
ATOM 765 C C . LEU A 1 98 ? 2.063 3.149 7.609 1.00 89.94 98 LEU A C 1
ATOM 767 O O . LEU A 1 98 ? 2.592 3.425 6.535 1.00 89.94 98 LEU A O 1
ATOM 771 N N . GLN A 1 99 ? 2.762 2.975 8.727 1.00 90.50 99 GLN A N 1
ATOM 772 C CA . GLN A 1 99 ? 4.213 2.874 8.725 1.00 90.50 99 GLN A CA 1
ATOM 773 C C . GLN A 1 99 ? 4.604 1.429 8.396 1.00 90.50 99 GLN A C 1
ATOM 775 O O . GLN A 1 99 ? 4.378 0.519 9.199 1.00 90.50 99 GLN A O 1
ATOM 780 N N . VAL A 1 100 ? 5.168 1.227 7.202 1.00 90.81 100 VAL A N 1
ATOM 781 C CA . VAL A 1 100 ? 5.683 -0.080 6.779 1.00 90.81 100 VAL A CA 1
ATOM 782 C C . VAL A 1 100 ? 7.006 -0.396 7.469 1.00 90.81 100 VAL A C 1
ATOM 784 O O . VAL A 1 100 ? 7.867 0.476 7.616 1.00 90.81 100 VAL A O 1
ATOM 787 N N . ASN A 1 101 ? 7.169 -1.645 7.897 1.00 89.50 101 ASN A N 1
ATOM 788 C CA . ASN A 1 101 ? 8.390 -2.090 8.566 1.00 89.50 101 ASN A CA 1
ATOM 789 C C . ASN A 1 101 ? 9.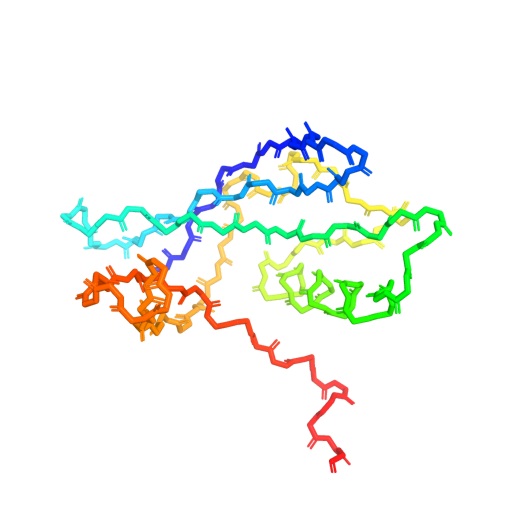565 -2.153 7.580 1.00 89.50 101 ASN A C 1
ATOM 791 O O . ASN A 1 101 ? 9.371 -2.3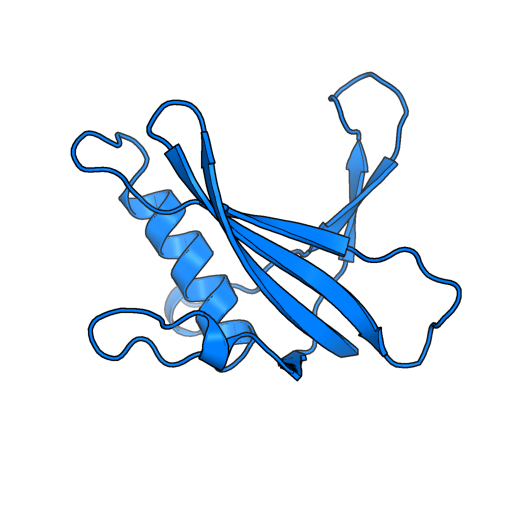72 6.383 1.00 89.50 101 ASN A O 1
ATOM 795 N N . ARG A 1 102 ? 10.790 -1.985 8.088 1.00 88.75 102 ARG A N 1
ATOM 796 C CA . ARG A 1 102 ? 12.000 -2.310 7.322 1.00 88.75 102 ARG A CA 1
ATOM 797 C C . ARG A 1 102 ? 12.049 -3.816 7.053 1.00 88.75 102 ARG A C 1
ATOM 799 O O . ARG A 1 102 ? 11.516 -4.599 7.841 1.00 88.75 102 ARG A O 1
ATOM 806 N N . LEU A 1 103 ? 12.668 -4.217 5.946 1.00 87.25 103 LEU A N 1
ATOM 807 C CA . LEU A 1 103 ? 12.964 -5.623 5.696 1.00 87.25 103 LEU A CA 1
ATOM 808 C C . LEU A 1 103 ? 14.038 -6.100 6.689 1.00 87.25 103 LEU A C 1
ATOM 810 O O . LEU A 1 103 ? 14.915 -5.312 7.040 1.00 87.25 103 LEU A O 1
ATOM 814 N N . PRO A 1 104 ? 14.048 -7.388 7.078 1.00 80.12 104 PRO A N 1
ATOM 815 C CA . PRO A 1 104 ? 15.059 -7.929 7.995 1.00 80.12 104 PRO A CA 1
ATOM 816 C C . PRO A 1 104 ? 16.509 -7.702 7.539 1.00 80.12 104 PRO A C 1
ATOM 818 O O . PRO A 1 104 ? 17.403 -7.554 8.356 1.00 80.12 104 PRO A O 1
ATOM 821 N N . MET A 1 105 ? 16.742 -7.644 6.224 1.00 78.69 105 MET A N 1
ATOM 822 C CA . MET A 1 105 ? 18.062 -7.388 5.631 1.00 78.69 105 MET A CA 1
ATOM 823 C C . MET A 1 105 ? 18.532 -5.925 5.728 1.00 78.69 105 MET A C 1
ATOM 825 O O . MET A 1 105 ? 19.660 -5.636 5.357 1.00 78.69 105 MET A O 1
ATOM 829 N N . GLU A 1 106 ? 17.672 -5.008 6.179 1.00 76.31 106 GLU A N 1
ATOM 830 C CA . GLU A 1 106 ? 17.959 -3.572 6.328 1.00 76.31 106 GLU A CA 1
ATOM 831 C C . GLU A 1 106 ? 18.247 -3.174 7.790 1.00 76.31 106 GLU A C 1
ATOM 833 O O . GLU A 1 106 ? 18.348 -1.985 8.097 1.00 76.31 106 GLU A O 1
ATOM 838 N N . GLU A 1 107 ? 18.278 -4.137 8.719 1.00 60.78 107 GLU A N 1
ATOM 839 C CA . GLU A 1 107 ? 18.544 -3.881 10.144 1.00 60.78 107 GLU A CA 1
ATOM 840 C C . GLU A 1 107 ? 20.048 -3.780 10.470 1.00 60.78 107 GLU A C 1
ATOM 842 O O . GLU A 1 107 ? 20.390 -3.261 11.531 1.00 60.78 107 GLU A O 1
ATOM 847 N N . ASP A 1 108 ? 20.926 -4.201 9.551 1.00 52.47 108 ASP A N 1
ATOM 848 C CA . ASP A 1 108 ? 22.389 -4.245 9.728 1.00 52.47 108 ASP A CA 1
ATOM 849 C C . ASP A 1 108 ? 23.159 -3.059 9.084 1.00 52.47 108 ASP A C 1
ATOM 851 O O . ASP A 1 108 ? 24.392 -3.075 9.059 1.00 52.47 108 ASP A O 1
ATOM 855 N N . GLU A 1 109 ? 22.468 -2.023 8.585 1.00 42.59 109 GLU A N 1
ATOM 856 C CA . GLU A 1 109 ? 23.056 -0.755 8.083 1.00 42.59 109 GLU A CA 1
ATOM 857 C C . GLU A 1 109 ? 22.759 0.441 9.003 1.00 42.59 109 GLU A C 1
ATOM 859 O O . GLU A 1 109 ? 23.695 1.243 9.239 1.00 42.59 109 GLU A O 1
#

pLDDT: mean 84.0, std 9.27, range [42.59, 93.19]
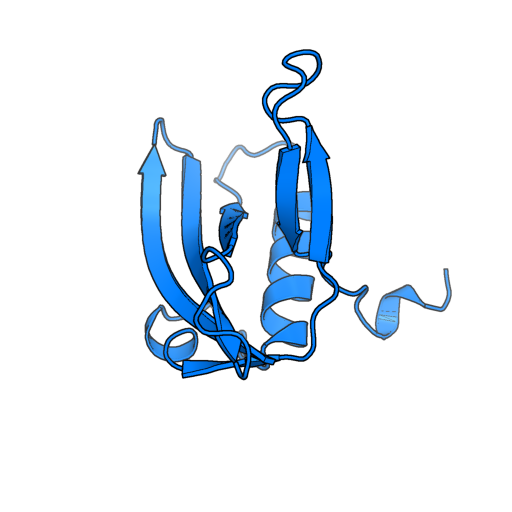
Radius of gyration: 14.48 Å; chains: 1; bounding box: 38×37×34 Å

Sequence (109 aa):
LCIIVAKMNEKEGKHSIMTVIEVEGEPDVANVFNYIGLPGEDDDQAEFKLLLAKRFFNQFGIEMNNGVELEQFVGSRAKGRLIQEEYPEGSGLLKNTLQVNRLPMEEDE